Protein AF-A0A6B3ESC7-F1 (afdb_monomer_lite)

Radius of gyration: 11.1 Å; chains: 1; bounding box: 24×18×28 Å

Sequence (57 aa):
MGRIAGRFARVEPRLRAGRLVMGLLSDLPRKDCWTIAEWVGETNPHGMQHLLCRASW

Secondary structure (DSSP, 8-state):
-GGGGGG-SSHHHHHHHHHHHHHHHS--S--SHHHHHHHTT-S-SHHHHIIIII---

Structure (mmCIF, N/CA/C/O backbone):
data_AF-A0A6B3ESC7-F1
#
_entry.id   AF-A0A6B3ESC7-F1
#
loop_
_atom_site.group_PDB
_atom_site.id
_atom_site.type_symbol
_atom_site.label_atom_id
_atom_site.label_alt_id
_atom_site.label_comp_id
_atom_site.label_asym_id
_atom_site.label_entity_id
_atom_site.label_seq_id
_atom_site.pdbx_PDB_ins_code
_atom_site.Cartn_x
_atom_site.Cartn_y
_atom_site.Cartn_z
_atom_site.occupancy
_atom_site.B_iso_or_equiv
_atom_site.auth_seq_id
_atom_site.auth_comp_id
_atom_site.auth_asym_id
_atom_site.auth_atom_id
_atom_site.pdbx_PDB_model_num
ATOM 1 N N . MET A 1 1 ? -6.305 -1.912 -8.509 1.00 78.31 1 MET A N 1
ATOM 2 C CA . MET A 1 1 ? -4.883 -1.901 -8.936 1.00 78.31 1 MET A CA 1
ATOM 3 C C . MET A 1 1 ? -4.623 -2.223 -10.416 1.00 78.31 1 MET A C 1
ATOM 5 O O . MET A 1 1 ? -3.470 -2.164 -10.820 1.00 78.31 1 MET A O 1
ATOM 9 N N . GLY A 1 2 ? -5.633 -2.492 -11.260 1.00 82.50 2 GLY A N 1
ATOM 10 C CA . GLY A 1 2 ? -5.399 -2.883 -12.665 1.00 82.50 2 GLY A CA 1
ATOM 11 C C . GLY A 1 2 ? -4.685 -1.834 -13.531 1.00 82.50 2 GLY A C 1
ATOM 12 O O . GLY A 1 2 ? -3.777 -2.181 -14.273 1.00 82.50 2 GLY A O 1
ATOM 13 N N . ARG A 1 3 ? -5.010 -0.542 -13.374 1.00 87.62 3 ARG A N 1
ATOM 14 C CA . ARG A 1 3 ? -4.428 0.543 -14.193 1.00 87.62 3 ARG A CA 1
ATOM 15 C C . ARG A 1 3 ? -2.930 0.775 -13.976 1.00 87.62 3 ARG A C 1
ATOM 17 O O . ARG A 1 3 ? -2.263 1.268 -14.874 1.00 87.62 3 ARG A O 1
ATOM 24 N N . ILE A 1 4 ? -2.412 0.436 -12.795 1.00 86.62 4 ILE A N 1
ATOM 25 C CA . ILE A 1 4 ? -0.999 0.643 -12.451 1.00 86.62 4 ILE A CA 1
ATOM 26 C C . ILE A 1 4 ? -0.207 -0.662 -12.389 1.00 86.62 4 ILE A C 1
ATOM 28 O O . ILE A 1 4 ? 0.990 -0.617 -12.153 1.00 86.62 4 ILE A O 1
ATOM 32 N N . ALA A 1 5 ? -0.839 -1.822 -12.603 1.00 85.88 5 ALA A N 1
ATOM 33 C CA . ALA A 1 5 ? -0.192 -3.119 -12.412 1.00 85.88 5 ALA A CA 1
ATOM 34 C C . ALA A 1 5 ? 1.072 -3.292 -13.271 1.00 85.88 5 ALA A C 1
ATOM 36 O O . ALA A 1 5 ? 2.069 -3.792 -12.765 1.00 85.88 5 ALA A O 1
ATOM 37 N N . GLY A 1 6 ? 1.058 -2.801 -14.516 1.00 89.19 6 GLY A N 1
ATOM 38 C CA . GLY A 1 6 ? 2.211 -2.842 -15.425 1.00 89.19 6 GLY A CA 1
ATOM 39 C C . GLY A 1 6 ? 3.366 -1.901 -15.061 1.00 89.19 6 GLY A C 1
ATOM 40 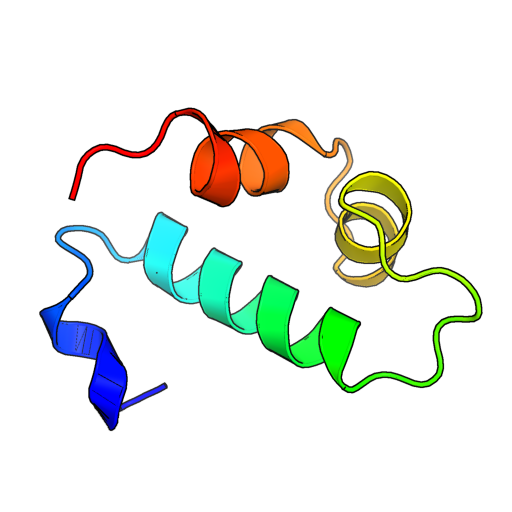O O . GLY A 1 6 ? 4.384 -1.918 -15.737 1.00 89.19 6 GLY A O 1
ATOM 41 N N . ARG A 1 7 ? 3.230 -1.073 -14.014 1.00 87.31 7 ARG A N 1
ATOM 42 C CA . ARG A 1 7 ? 4.315 -0.218 -13.497 1.00 87.31 7 ARG A CA 1
ATOM 43 C C . ARG A 1 7 ? 5.206 -0.932 -12.484 1.00 87.31 7 ARG A C 1
ATOM 45 O O . ARG A 1 7 ? 6.214 -0.379 -12.071 1.00 87.31 7 ARG A O 1
ATOM 52 N N . PHE A 1 8 ? 4.828 -2.136 -12.065 1.00 88.06 8 PHE A N 1
ATOM 53 C CA . PHE A 1 8 ? 5.552 -2.902 -11.063 1.00 88.06 8 PHE A CA 1
ATOM 54 C C . PHE A 1 8 ? 6.169 -4.134 -11.720 1.00 88.06 8 PHE A C 1
ATOM 56 O O . PHE A 1 8 ? 5.445 -5.006 -12.195 1.00 88.06 8 PHE A O 1
ATOM 63 N N . ALA A 1 9 ? 7.498 -4.242 -11.684 1.00 88.25 9 ALA A N 1
ATOM 64 C CA . ALA A 1 9 ? 8.207 -5.430 -12.166 1.00 88.25 9 ALA A CA 1
ATOM 65 C C . ALA A 1 9 ? 7.957 -6.678 -11.294 1.00 88.25 9 ALA A C 1
ATOM 67 O O . ALA A 1 9 ? 8.159 -7.804 -11.739 1.00 88.25 9 ALA A O 1
ATOM 68 N N . ARG A 1 10 ? 7.536 -6.486 -10.036 1.00 88.81 10 ARG A N 1
ATOM 69 C CA . ARG A 1 10 ? 7.302 -7.550 -9.048 1.00 88.81 10 ARG A CA 1
ATOM 70 C C . ARG A 1 10 ? 5.929 -7.410 -8.396 1.00 88.81 10 ARG A C 1
ATOM 72 O O . ARG A 1 10 ? 5.356 -6.319 -8.347 1.00 88.81 10 ARG A O 1
ATOM 79 N N . VAL A 1 11 ? 5.395 -8.512 -7.870 1.00 89.62 11 VAL A N 1
ATOM 80 C CA . VAL A 1 11 ? 4.063 -8.529 -7.246 1.00 89.62 11 VAL A CA 1
ATOM 81 C C . VAL A 1 11 ? 4.063 -7.907 -5.849 1.00 89.62 11 VAL A C 1
ATOM 83 O O . VAL A 1 11 ? 3.095 -7.247 -5.476 1.00 89.62 11 VAL A O 1
ATOM 86 N N . GLU A 1 12 ? 5.152 -8.035 -5.095 1.00 89.06 12 GLU A N 1
ATOM 87 C CA . GLU A 1 12 ? 5.263 -7.560 -3.715 1.00 89.06 12 GLU A CA 1
ATOM 88 C C . GLU A 1 12 ? 5.149 -6.030 -3.609 1.00 89.06 12 GLU A C 1
ATOM 90 O O . GLU A 1 12 ? 4.324 -5.556 -2.822 1.00 89.06 12 GLU A O 1
ATOM 95 N N . PRO A 1 13 ? 5.871 -5.215 -4.411 1.00 89.56 13 PRO A N 1
ATOM 96 C CA . PRO A 1 13 ? 5.735 -3.762 -4.349 1.00 89.56 13 PRO A CA 1
ATOM 97 C C . PRO A 1 13 ? 4.365 -3.296 -4.864 1.00 89.56 13 PRO A C 1
ATOM 99 O O . PRO A 1 13 ? 3.838 -2.298 -4.379 1.00 89.56 13 PRO A O 1
ATOM 102 N N . ARG A 1 14 ? 3.730 -4.058 -5.770 1.00 91.12 14 ARG A N 1
ATOM 103 C CA . ARG A 1 14 ? 2.359 -3.799 -6.240 1.00 91.12 14 ARG A CA 1
ATOM 104 C C . ARG A 1 14 ? 1.326 -4.009 -5.138 1.00 91.12 14 ARG A C 1
ATOM 106 O O . ARG A 1 14 ? 0.439 -3.176 -4.955 1.00 91.12 14 ARG A O 1
ATOM 113 N N . LEU A 1 15 ? 1.426 -5.119 -4.406 1.00 90.69 15 LEU A N 1
ATOM 114 C CA . LEU A 1 15 ? 0.561 -5.396 -3.258 1.00 90.69 15 LEU A CA 1
ATOM 115 C C . LEU A 1 15 ? 0.743 -4.332 -2.178 1.00 90.69 15 LEU A C 1
ATOM 117 O O . LEU A 1 15 ? -0.241 -3.838 -1.625 1.00 90.69 15 LEU A O 1
ATOM 121 N N . ARG A 1 16 ? 1.990 -3.919 -1.934 1.00 91.88 16 ARG A N 1
ATOM 122 C CA . ARG A 1 16 ? 2.290 -2.883 -0.951 1.00 91.88 16 ARG A CA 1
ATOM 123 C C . ARG A 1 16 ? 1.790 -1.499 -1.365 1.00 91.88 16 ARG A C 1
ATOM 125 O O . ARG A 1 16 ? 1.228 -0.801 -0.533 1.00 91.88 16 ARG A O 1
ATOM 132 N N . ALA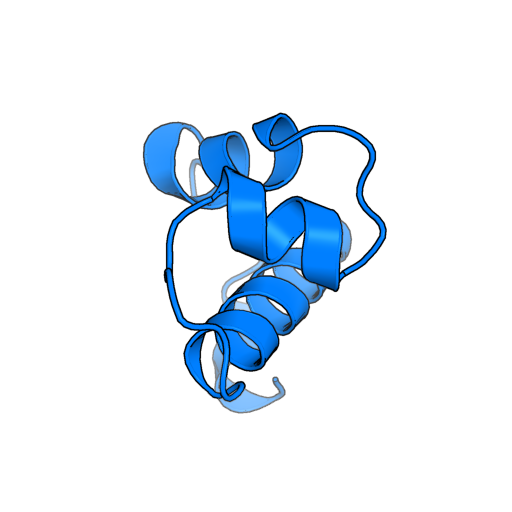 A 1 17 ? 1.881 -1.129 -2.641 1.00 92.19 17 ALA A N 1
ATOM 133 C CA . ALA A 1 17 ? 1.228 0.080 -3.145 1.00 92.19 17 ALA A CA 1
ATOM 134 C C . ALA A 1 17 ? -0.300 0.019 -2.965 1.00 92.19 17 ALA A C 1
ATOM 136 O O . ALA A 1 17 ? -0.926 1.017 -2.621 1.00 92.19 17 ALA A O 1
ATOM 137 N N . GLY A 1 18 ? -0.893 -1.172 -3.124 1.00 92.94 18 GLY A N 1
ATOM 138 C CA . GLY A 1 18 ? -2.277 -1.478 -2.739 1.00 92.94 18 GLY A CA 1
ATOM 139 C C . GLY A 1 18 ? -2.599 -1.075 -1.309 1.00 92.94 18 GLY A C 1
ATOM 140 O O . GLY A 1 18 ? -3.485 -0.259 -1.066 1.00 92.94 18 GLY A O 1
ATOM 141 N N . ARG A 1 19 ? -1.835 -1.640 -0.379 1.00 93.31 19 ARG A N 1
ATOM 142 C CA . ARG A 1 19 ? -1.931 -1.396 1.062 1.00 93.31 19 ARG A CA 1
ATOM 143 C C . ARG A 1 19 ? -1.743 0.072 1.426 1.00 93.31 19 ARG A C 1
ATOM 145 O O . ARG A 1 19 ? -2.536 0.604 2.194 1.00 93.31 19 ARG A O 1
ATOM 152 N N . LEU A 1 20 ? -0.759 0.734 0.818 1.00 92.75 20 LEU A N 1
ATOM 153 C CA . LEU A 1 20 ? -0.516 2.160 1.006 1.00 92.75 20 LEU A CA 1
ATOM 154 C C . LEU A 1 20 ? -1.743 2.990 0.619 1.00 92.75 20 LEU A C 1
ATOM 156 O O . LEU A 1 20 ? -2.198 3.808 1.409 1.00 92.75 20 LEU A O 1
ATOM 160 N N . VAL A 1 21 ? -2.304 2.762 -0.573 1.00 93.12 21 VAL A N 1
ATOM 161 C CA . VAL A 1 21 ? -3.496 3.490 -1.039 1.00 93.12 21 VAL A CA 1
ATOM 162 C C . VAL A 1 21 ? -4.689 3.233 -0.125 1.00 93.12 21 VAL A C 1
ATOM 164 O O . VAL A 1 21 ? -5.394 4.171 0.229 1.00 93.12 21 VAL A O 1
ATOM 167 N N . MET A 1 22 ? -4.893 1.989 0.306 1.00 93.38 22 MET A N 1
ATOM 168 C CA . MET A 1 22 ? -5.959 1.661 1.251 1.00 93.38 22 MET A CA 1
ATOM 169 C C . MET A 1 22 ? -5.789 2.400 2.587 1.00 93.38 22 MET A C 1
ATOM 171 O O . MET A 1 22 ? -6.750 2.979 3.084 1.00 93.38 22 MET A O 1
ATOM 175 N N . GLY A 1 23 ? -4.568 2.478 3.121 1.00 93.94 23 GLY A N 1
ATOM 176 C CA . GLY A 1 23 ? -4.280 3.263 4.322 1.00 93.94 23 GLY A CA 1
ATOM 177 C C . GLY A 1 23 ? -4.484 4.760 4.120 1.00 93.94 23 GLY A C 1
ATOM 178 O O . GLY A 1 23 ? -5.046 5.432 4.979 1.00 93.94 23 GLY A O 1
ATOM 179 N N . LEU A 1 24 ? -4.114 5.287 2.953 1.00 92.94 24 LEU A N 1
ATOM 180 C CA . LEU A 1 24 ? -4.348 6.688 2.609 1.00 92.94 24 LEU A CA 1
ATOM 181 C C . LEU A 1 24 ? -5.834 7.036 2.475 1.00 92.94 24 LEU A C 1
ATOM 183 O O . LEU A 1 24 ? -6.208 8.177 2.734 1.00 92.94 24 LEU A O 1
ATOM 187 N N . LEU A 1 25 ? -6.676 6.076 2.097 1.00 94.62 25 LEU A N 1
ATOM 188 C CA . LEU A 1 25 ? -8.127 6.252 1.975 1.00 94.62 25 LEU A CA 1
ATOM 189 C C . LEU A 1 25 ? -8.899 5.905 3.254 1.00 94.62 25 LEU A C 1
ATOM 191 O O . LEU A 1 25 ? -10.073 6.239 3.363 1.00 94.62 25 LEU A O 1
ATOM 195 N N . SER A 1 26 ? -8.257 5.243 4.211 1.00 93.31 26 SER A N 1
ATOM 196 C CA . SER A 1 26 ? -8.861 4.911 5.500 1.00 93.31 26 SER A CA 1
ATOM 197 C C . SER A 1 26 ? -9.059 6.146 6.388 1.00 93.31 26 SER A C 1
ATOM 199 O O . SER A 1 26 ? -8.457 7.201 6.159 1.00 93.31 26 SER A O 1
ATOM 201 N N . ASP A 1 27 ? -9.847 5.988 7.448 1.00 94.44 27 ASP A N 1
ATOM 202 C CA . ASP A 1 27 ? -10.105 7.025 8.455 1.00 94.44 27 ASP A CA 1
ATOM 203 C C . ASP A 1 27 ? -8.999 7.106 9.528 1.00 94.44 27 ASP A C 1
ATOM 205 O O . ASP A 1 27 ? -9.230 7.438 10.688 1.00 94.44 27 ASP A O 1
ATOM 209 N N . LEU A 1 28 ? -7.763 6.744 9.162 1.00 93.62 28 LEU A N 1
ATOM 210 C CA . LEU A 1 28 ? -6.632 6.839 10.076 1.00 93.62 28 LEU A CA 1
ATOM 211 C C . LEU A 1 28 ? -6.367 8.309 10.438 1.00 93.62 28 LEU A C 1
ATOM 213 O O . LEU A 1 28 ? -6.202 9.135 9.532 1.00 93.62 28 LEU A O 1
ATOM 217 N N . PRO A 1 29 ? -6.210 8.628 11.737 1.00 90.25 29 PRO A N 1
ATOM 218 C CA . PRO A 1 29 ? -5.960 9.994 12.200 1.00 90.25 29 PRO A CA 1
ATOM 219 C C . PRO A 1 29 ? -4.597 10.531 11.740 1.00 90.25 29 PRO A C 1
ATOM 221 O O . PRO A 1 29 ? -4.379 11.740 11.693 1.00 90.25 29 PRO A O 1
ATOM 224 N N . ARG A 1 30 ? -3.663 9.634 11.395 1.00 94.12 30 ARG A N 1
ATOM 225 C CA . ARG A 1 30 ? -2.327 9.955 10.892 1.00 94.12 30 ARG A CA 1
ATOM 226 C C . ARG A 1 30 ? -1.989 9.073 9.693 1.00 94.12 30 ARG A C 1
ATOM 228 O O . ARG A 1 30 ? -2.178 7.863 9.720 1.00 94.12 30 ARG A O 1
ATOM 235 N N . LYS A 1 31 ? -1.489 9.705 8.630 1.00 93.06 31 LYS A N 1
ATOM 236 C CA . LYS A 1 31 ? -1.247 9.096 7.312 1.00 93.06 31 LYS A CA 1
ATOM 237 C C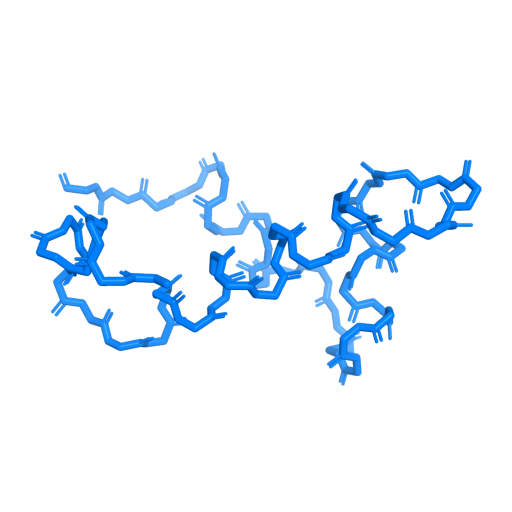 . LYS A 1 31 ? 0.254 9.004 7.020 1.00 93.06 31 LYS A C 1
ATOM 239 O O . LYS A 1 31 ? 0.718 9.491 5.994 1.00 93.06 31 LYS A O 1
ATOM 244 N N . ASP A 1 32 ? 1.023 8.434 7.944 1.00 92.88 32 ASP A N 1
ATOM 245 C CA . ASP A 1 32 ? 2.453 8.188 7.743 1.00 92.88 32 ASP A CA 1
ATOM 246 C C . ASP A 1 32 ? 2.753 6.705 7.459 1.00 92.88 32 ASP A C 1
ATOM 248 O O . ASP A 1 32 ? 1.886 5.833 7.542 1.00 92.88 32 ASP A O 1
ATOM 252 N N . CYS A 1 33 ? 3.998 6.412 7.075 1.00 91.06 33 CYS A N 1
ATOM 253 C CA . CYS A 1 33 ? 4.416 5.049 6.740 1.00 91.06 33 CYS A CA 1
ATOM 254 C C . CYS A 1 33 ? 4.300 4.076 7.916 1.00 91.06 33 CYS A C 1
ATOM 256 O O . CYS A 1 33 ? 4.137 2.884 7.678 1.00 91.06 33 CYS A O 1
ATOM 258 N N . TRP A 1 34 ? 4.430 4.566 9.150 1.00 93.75 34 TRP A N 1
ATOM 259 C CA . TRP A 1 34 ? 4.362 3.747 10.353 1.00 93.75 34 TRP A CA 1
ATOM 260 C C . TRP A 1 34 ? 2.916 3.358 10.635 1.00 93.75 34 TRP A C 1
ATOM 262 O O . TRP A 1 34 ? 2.585 2.177 10.604 1.00 93.75 34 TRP A O 1
ATOM 272 N N . THR A 1 35 ? 2.038 4.350 10.775 1.00 94.31 35 THR A N 1
ATOM 273 C CA . THR A 1 35 ? 0.615 4.148 11.053 1.00 94.31 35 THR A CA 1
ATOM 274 C C . THR A 1 35 ? -0.055 3.313 9.966 1.00 94.31 35 THR A C 1
ATOM 276 O O . THR A 1 35 ? -0.865 2.438 10.262 1.00 94.31 35 THR A O 1
ATOM 279 N N . ILE A 1 36 ? 0.301 3.524 8.694 1.00 94.56 36 ILE A N 1
ATOM 280 C CA . ILE A 1 36 ? -0.264 2.712 7.614 1.00 94.56 36 ILE A CA 1
ATOM 281 C C . ILE A 1 36 ? 0.303 1.284 7.630 1.00 94.56 36 ILE A C 1
ATOM 283 O O . ILE A 1 36 ? -0.451 0.351 7.363 1.00 94.56 36 ILE A O 1
ATOM 287 N N . ALA A 1 37 ? 1.592 1.088 7.935 1.00 92.94 37 ALA A N 1
ATOM 288 C CA . ALA A 1 37 ? 2.172 -0.253 8.056 1.00 92.94 37 ALA A CA 1
ATOM 289 C C . ALA A 1 37 ? 1.498 -1.053 9.180 1.00 92.94 37 ALA A C 1
ATOM 291 O O . ALA A 1 37 ? 1.083 -2.187 8.946 1.00 92.94 37 ALA A O 1
ATOM 292 N N . GLU A 1 38 ? 1.294 -0.436 10.344 1.00 93.69 38 GLU A N 1
ATOM 293 C CA . GLU A 1 38 ? 0.553 -1.038 11.455 1.00 93.69 38 GLU A CA 1
ATOM 294 C C . GLU A 1 38 ? -0.881 -1.387 11.052 1.00 93.69 38 GLU A C 1
ATOM 296 O O . GLU A 1 38 ? -1.338 -2.506 11.282 1.00 93.69 38 GLU A O 1
ATOM 301 N N . TRP A 1 39 ? -1.576 -0.463 10.380 1.00 93.50 39 TRP A N 1
ATOM 302 C CA . TRP A 1 39 ? -2.953 -0.669 9.933 1.00 93.50 39 TRP A CA 1
ATOM 303 C C . TRP A 1 39 ? -3.109 -1.864 8.978 1.00 93.50 39 TRP A C 1
ATOM 305 O O . TRP A 1 39 ? -4.117 -2.566 9.028 1.00 93.50 39 TRP A O 1
ATOM 315 N N . VAL A 1 40 ? -2.108 -2.140 8.134 1.00 91.56 40 VAL A N 1
ATOM 316 C CA . VAL A 1 40 ? -2.114 -3.308 7.228 1.00 91.56 40 VAL A CA 1
ATOM 317 C C . VAL A 1 40 ? -1.489 -4.570 7.827 1.00 91.56 40 VAL A C 1
ATOM 319 O O . VAL A 1 40 ? -1.317 -5.557 7.108 1.00 91.56 40 VAL A O 1
ATOM 322 N N . GLY A 1 41 ? -1.154 -4.552 9.121 1.00 90.25 41 GLY A N 1
ATOM 323 C CA . GLY A 1 41 ? -0.571 -5.683 9.842 1.00 90.25 41 GLY A CA 1
ATOM 324 C C . GLY A 1 41 ? 0.905 -5.946 9.526 1.00 90.25 41 GLY A C 1
ATOM 325 O O . GLY A 1 41 ? 1.395 -7.047 9.774 1.00 90.25 41 GLY A O 1
ATOM 326 N N . GLU A 1 42 ? 1.626 -4.976 8.956 1.00 89.25 42 GLU A N 1
ATOM 327 C CA . GLU A 1 42 ? 3.079 -5.063 8.796 1.00 89.25 42 GLU A CA 1
ATOM 328 C C . GLU A 1 42 ? 3.771 -4.697 10.118 1.00 89.25 42 GLU A C 1
ATOM 330 O O . GLU A 1 42 ? 3.469 -3.692 10.751 1.00 89.25 42 GLU A O 1
ATOM 335 N N . THR A 1 43 ? 4.739 -5.514 10.532 1.00 86.44 43 THR A N 1
ATOM 336 C CA . THR A 1 43 ? 5.458 -5.347 11.809 1.00 86.44 43 THR A CA 1
ATOM 337 C C . THR A 1 43 ? 6.452 -4.182 11.792 1.00 86.44 43 THR A C 1
ATOM 339 O O . THR A 1 43 ? 7.017 -3.832 12.823 1.00 86.44 43 THR A O 1
ATOM 342 N N . ASN A 1 44 ? 6.740 -3.618 10.616 1.00 88.00 44 ASN A N 1
ATOM 343 C CA . ASN A 1 44 ? 7.666 -2.504 10.456 1.00 88.00 44 ASN A CA 1
ATOM 344 C C . ASN A 1 44 ? 7.298 -1.636 9.238 1.00 88.00 44 ASN A C 1
ATOM 346 O O . ASN A 1 44 ? 6.714 -2.135 8.273 1.00 88.00 44 ASN A O 1
ATOM 350 N N . PRO A 1 45 ? 7.699 -0.352 9.223 1.00 90.44 45 PRO A N 1
ATOM 351 C CA . PRO A 1 45 ? 7.449 0.552 8.103 1.00 90.44 45 PRO A CA 1
ATOM 352 C C . PRO A 1 45 ? 8.430 0.364 6.941 1.00 90.44 45 PRO A C 1
ATOM 354 O O . PRO A 1 45 ? 8.296 1.051 5.929 1.00 90.44 45 PRO A O 1
ATOM 357 N N . HIS A 1 46 ? 9.451 -0.498 7.056 1.00 90.19 46 HIS A N 1
ATOM 358 C CA . HIS A 1 46 ? 10.547 -0.550 6.083 1.00 90.19 46 HIS A CA 1
ATOM 359 C C . HIS A 1 46 ? 10.067 -0.940 4.696 1.00 90.19 46 HIS A C 1
ATOM 361 O O . HIS A 1 46 ? 10.567 -0.400 3.715 1.00 90.19 46 HIS A O 1
ATOM 367 N N . GLY A 1 47 ? 9.077 -1.828 4.600 1.00 88.25 47 GLY A N 1
ATOM 368 C CA . GLY A 1 47 ? 8.456 -2.147 3.322 1.00 88.25 47 GLY A CA 1
ATOM 369 C C . GLY A 1 47 ? 7.872 -0.901 2.651 1.00 88.25 47 GLY A C 1
ATOM 370 O O . GLY A 1 47 ? 8.070 -0.687 1.452 1.00 88.25 47 GLY A O 1
ATOM 371 N N . MET A 1 48 ? 7.174 -0.071 3.428 1.00 90.81 48 MET A N 1
ATOM 372 C CA . MET A 1 48 ? 6.506 1.141 2.954 1.00 90.81 48 MET A CA 1
ATOM 373 C C . MET A 1 48 ? 7.508 2.250 2.613 1.00 90.81 48 MET A C 1
ATOM 375 O O . MET A 1 48 ? 7.418 2.880 1.562 1.00 90.81 48 MET A O 1
ATOM 379 N N . GLN A 1 49 ? 8.520 2.433 3.459 1.00 92.19 49 GLN A N 1
ATOM 380 C CA . GLN A 1 49 ? 9.613 3.372 3.216 1.00 92.19 49 GLN A CA 1
ATOM 381 C C . GLN A 1 49 ? 10.468 2.946 2.024 1.00 92.19 49 GLN A C 1
ATOM 383 O O . GLN A 1 49 ? 10.906 3.788 1.251 1.00 92.19 49 GLN A O 1
ATOM 388 N N . HIS A 1 50 ? 10.695 1.645 1.832 1.00 90.19 50 HIS A N 1
ATOM 389 C CA . HIS A 1 50 ? 11.398 1.155 0.655 1.00 90.19 50 HIS A CA 1
ATOM 390 C C . HIS A 1 50 ? 10.608 1.495 -0.607 1.00 90.19 50 HIS A C 1
ATOM 392 O O . HIS A 1 50 ? 11.179 2.062 -1.530 1.00 90.19 50 HIS A O 1
ATOM 398 N N . LEU A 1 51 ? 9.296 1.235 -0.617 1.00 88.06 51 LEU A N 1
ATOM 399 C CA . LEU A 1 51 ? 8.417 1.570 -1.738 1.00 88.06 51 LEU A CA 1
ATOM 400 C C . LEU A 1 51 ? 8.485 3.060 -2.123 1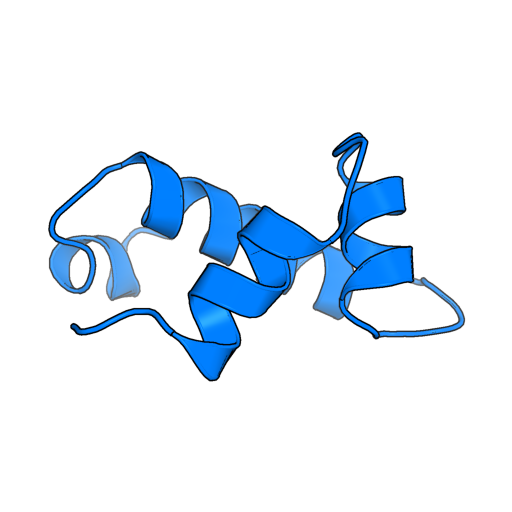.00 88.06 51 LEU A C 1
ATOM 402 O O . LEU A 1 51 ? 8.470 3.372 -3.309 1.00 88.06 51 LEU A O 1
ATOM 406 N N . LEU A 1 52 ? 8.550 3.959 -1.139 1.00 88.12 52 LEU A N 1
ATOM 407 C CA . LEU A 1 52 ? 8.488 5.407 -1.367 1.00 88.12 52 LEU A CA 1
ATOM 4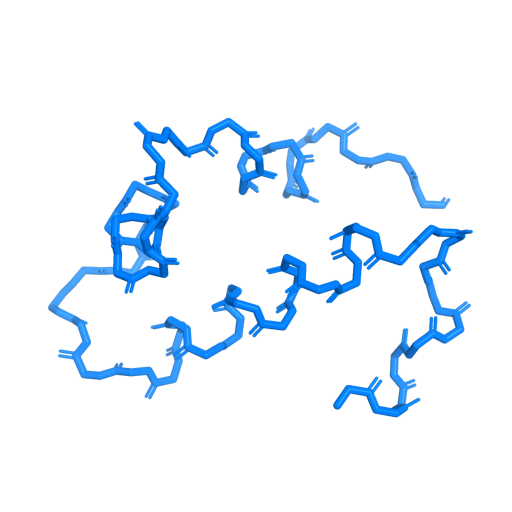08 C C . LEU A 1 52 ? 9.852 6.076 -1.561 1.00 88.12 52 LEU A C 1
ATOM 410 O O . LEU A 1 52 ? 9.953 7.034 -2.319 1.00 88.12 52 LEU A O 1
ATOM 414 N N . CYS A 1 53 ? 10.890 5.603 -0.873 1.00 88.31 53 CYS A N 1
ATOM 415 C CA . CYS A 1 53 ? 12.178 6.295 -0.793 1.00 88.31 53 CYS A CA 1
ATOM 416 C C . CYS A 1 53 ? 13.328 5.554 -1.479 1.00 88.31 53 CYS A C 1
ATOM 418 O O . CYS A 1 53 ? 14.364 6.164 -1.722 1.00 88.31 53 CYS A O 1
ATOM 420 N N . ARG A 1 54 ? 13.210 4.240 -1.718 1.00 83.56 5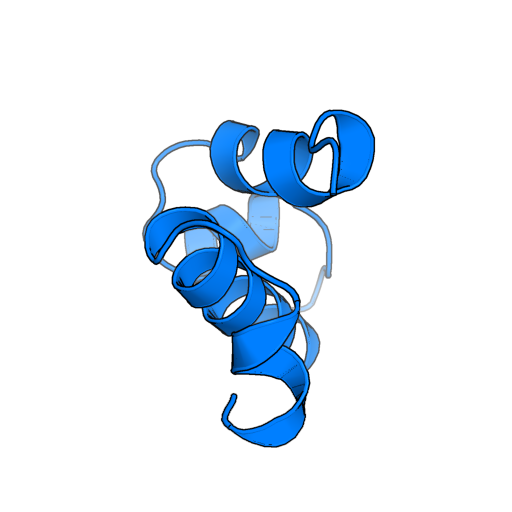4 ARG A N 1
ATOM 421 C CA . ARG A 1 54 ? 14.334 3.408 -2.199 1.00 83.56 54 ARG A CA 1
ATOM 422 C C . ARG A 1 54 ? 14.012 2.543 -3.411 1.00 83.56 54 ARG A C 1
ATOM 424 O O . ARG A 1 54 ? 14.930 1.971 -3.991 1.00 83.56 54 ARG A O 1
ATOM 431 N N . ALA A 1 55 ? 12.742 2.413 -3.776 1.00 82.12 55 ALA A N 1
ATOM 432 C CA . ALA A 1 55 ? 12.339 1.649 -4.938 1.00 82.12 55 ALA A CA 1
ATOM 433 C C . ALA A 1 55 ? 12.859 2.336 -6.205 1.00 82.12 55 ALA A C 1
ATOM 435 O O . ALA A 1 55 ? 12.662 3.534 -6.406 1.00 82.12 55 ALA A O 1
ATOM 436 N N . SER A 1 56 ? 13.516 1.550 -7.051 1.00 75.50 56 SER A N 1
ATOM 437 C CA . SER A 1 56 ? 13.858 1.922 -8.419 1.00 75.50 56 SER A CA 1
ATOM 438 C C . SER A 1 56 ? 12.845 1.242 -9.341 1.00 75.50 56 SER A C 1
ATOM 440 O O . SER A 1 56 ? 12.578 0.047 -9.173 1.00 75.50 56 SER A O 1
ATOM 442 N N . TRP A 1 57 ? 12.228 2.032 -10.221 1.00 73.44 57 TRP A N 1
ATOM 443 C CA . TRP A 1 57 ? 11.129 1.639 -11.108 1.00 73.44 57 TRP A CA 1
ATOM 444 C C . TRP A 1 57 ? 11.618 1.413 -12.530 1.00 73.44 57 TRP A C 1
ATOM 446 O O . TRP A 1 57 ? 12.410 2.261 -13.001 1.00 73.44 57 TRP A O 1
#

pLDDT: mean 89.75, std 4.47, range [73.44, 94.62]

Foldseek 3Di:
DVVCPVVDPDVLLVVVVVLLVVLVPDPDPDNDLASSCVVVVHPGSVSVCCSVPPDDD